Protein AF-A0AAV6PEE4-F1 (afdb_monomer)

Mean predicted aligned error: 3.37 Å

Radius of gyration: 16.83 Å; Cα contacts (8 Å, |Δi|>4): 142; chains: 1; bounding box: 40×34×46 Å

Structure (mmCIF, N/CA/C/O backbone):
data_AF-A0AAV6PEE4-F1
#
_entry.id   AF-A0AAV6PEE4-F1
#
loop_
_atom_site.group_PDB
_atom_site.id
_atom_site.type_symbol
_atom_site.label_atom_id
_atom_site.label_alt_id
_atom_site.label_comp_id
_atom_site.label_asym_id
_atom_site.label_entity_id
_atom_site.label_seq_id
_atom_site.pdbx_PDB_ins_code
_atom_site.Cartn_x
_atom_site.Cartn_y
_atom_site.Cartn_z
_atom_site.occupancy
_atom_site.B_iso_or_equiv
_atom_site.auth_seq_id
_atom_site.auth_comp_id
_atom_site.auth_asym_id
_atom_site.auth_atom_id
_atom_site.pdbx_PDB_model_num
ATOM 1 N N . ASN A 1 1 ? -1.390 -5.129 -17.794 1.00 89.31 1 ASN A N 1
ATOM 2 C CA . ASN A 1 1 ? -0.695 -4.587 -16.607 1.00 89.31 1 ASN A CA 1
ATOM 3 C C . ASN A 1 1 ? -1.015 -3.114 -16.360 1.00 89.31 1 ASN A C 1
ATOM 5 O O . ASN A 1 1 ? -1.343 -2.780 -15.236 1.00 89.31 1 ASN A O 1
ATOM 9 N N . THR A 1 2 ? -1.039 -2.236 -17.371 1.00 95.31 2 THR A N 1
ATOM 10 C CA . THR A 1 2 ? -1.342 -0.800 -17.166 1.00 95.31 2 THR A CA 1
ATOM 11 C C . THR A 1 2 ? -2.794 -0.504 -16.757 1.00 95.31 2 THR A C 1
ATOM 13 O O . THR A 1 2 ? -3.040 -0.006 -15.666 1.00 95.31 2 THR A O 1
ATOM 16 N N . VAL A 1 3 ? -3.784 -0.832 -17.601 1.00 97.00 3 VAL A N 1
ATOM 17 C CA . VAL A 1 3 ? -5.204 -0.470 -17.363 1.00 97.00 3 VAL A CA 1
ATOM 18 C C . VAL A 1 3 ? -5.803 -1.204 -16.160 1.00 97.00 3 VAL A C 1
ATOM 20 O O . VAL A 1 3 ? -6.691 -0.680 -15.488 1.00 97.00 3 VAL A O 1
ATOM 23 N N . SER A 1 4 ? -5.281 -2.391 -15.838 1.00 95.94 4 SER A N 1
ATOM 24 C CA . SER A 1 4 ? -5.663 -3.133 -14.633 1.00 95.94 4 SER A CA 1
ATOM 25 C C . SER A 1 4 ? -5.434 -2.329 -13.353 1.00 95.94 4 SER A C 1
ATOM 27 O O . SER A 1 4 ? -6.126 -2.575 -12.378 1.00 95.94 4 SER A O 1
ATOM 29 N N . ASN A 1 5 ? -4.560 -1.320 -13.350 1.00 97.56 5 ASN A N 1
ATOM 30 C CA . ASN A 1 5 ? -4.317 -0.492 -12.171 1.00 97.56 5 ASN A CA 1
ATOM 31 C C . ASN A 1 5 ? -5.466 0.474 -11.832 1.00 97.56 5 ASN A C 1
ATOM 33 O O . ASN A 1 5 ? -5.492 0.997 -10.720 1.00 97.56 5 ASN A O 1
ATOM 37 N N . LEU A 1 6 ? -6.471 0.665 -12.706 1.00 97.81 6 LEU A N 1
ATOM 38 C CA . LEU A 1 6 ? -7.649 1.503 -12.405 1.00 97.81 6 LEU A CA 1
ATOM 39 C C . LEU A 1 6 ? -8.345 1.101 -11.095 1.00 97.81 6 LEU A C 1
ATOM 41 O O . LEU A 1 6 ? -8.792 1.977 -10.352 1.00 97.81 6 LEU A O 1
ATOM 45 N N . ILE A 1 7 ? -8.411 -0.201 -10.789 1.00 97.56 7 ILE A N 1
ATOM 46 C CA . ILE A 1 7 ? -9.056 -0.701 -9.562 1.00 97.56 7 ILE A CA 1
ATOM 47 C C . ILE A 1 7 ? -8.275 -0.351 -8.289 1.00 97.56 7 ILE A C 1
ATOM 49 O O . ILE A 1 7 ? -8.855 -0.338 -7.208 1.00 97.56 7 ILE A O 1
ATOM 53 N N . MET A 1 8 ? -6.983 -0.040 -8.406 1.00 97.06 8 MET A N 1
ATOM 54 C CA . MET A 1 8 ? -6.151 0.433 -7.298 1.00 97.06 8 MET A CA 1
ATOM 55 C C . MET A 1 8 ? -6.115 1.961 -7.210 1.00 97.06 8 MET A C 1
ATOM 57 O O . MET A 1 8 ? -5.607 2.490 -6.233 1.00 97.06 8 MET A O 1
ATOM 61 N N . ILE A 1 9 ? -6.669 2.678 -8.193 1.00 98.31 9 ILE A N 1
ATOM 62 C CA . ILE A 1 9 ? -6.684 4.147 -8.227 1.00 98.31 9 ILE A CA 1
ATOM 63 C C . ILE A 1 9 ? -8.068 4.679 -7.848 1.00 98.31 9 ILE A C 1
ATOM 65 O O . ILE A 1 9 ? -8.205 5.416 -6.874 1.00 98.31 9 ILE A O 1
ATOM 69 N N . LEU A 1 10 ? -9.112 4.306 -8.597 1.00 98.25 10 LEU A N 1
ATOM 70 C CA . LEU A 1 10 ? -10.426 4.943 -8.467 1.00 98.25 10 LEU A CA 1
ATOM 71 C C . LEU A 1 10 ? -11.137 4.583 -7.151 1.00 98.25 10 LEU A C 1
ATOM 73 O O . LEU A 1 10 ? -11.516 5.510 -6.430 1.00 98.25 10 LEU A O 1
ATOM 77 N N . PRO A 1 11 ? -11.296 3.295 -6.772 1.00 98.50 11 PRO A N 1
ATOM 78 C CA . PRO A 1 11 ? -11.963 2.952 -5.517 1.00 98.50 11 PRO A CA 1
ATOM 79 C C . PRO A 1 11 ? -11.260 3.526 -4.276 1.00 98.50 11 PRO A C 1
ATOM 81 O O . PRO A 1 11 ? -11.962 4.073 -3.424 1.00 98.50 11 PRO A O 1
ATOM 84 N N . PRO A 1 12 ? -9.914 3.499 -4.157 1.00 98.38 12 PRO A N 1
ATOM 85 C CA . PRO A 1 12 ? -9.243 4.120 -3.018 1.00 98.38 12 PRO A CA 1
ATOM 86 C C . PRO A 1 12 ? -9.402 5.641 -2.965 1.00 98.38 12 PRO A C 1
ATOM 88 O O . PRO A 1 12 ? -9.622 6.172 -1.883 1.00 98.38 12 PRO A O 1
ATOM 91 N N . ILE A 1 13 ? -9.398 6.355 -4.098 1.00 98.50 13 ILE A N 1
ATOM 92 C CA . ILE A 1 13 ? -9.699 7.800 -4.108 1.00 98.50 13 ILE A CA 1
ATOM 93 C C . ILE A 1 13 ? -11.118 8.063 -3.589 1.00 98.50 13 ILE A C 1
ATOM 95 O O . ILE A 1 13 ? -11.311 8.931 -2.736 1.00 98.50 13 ILE A O 1
ATOM 99 N N . CYS A 1 14 ? -12.111 7.294 -4.047 1.00 98.38 14 CYS A N 1
ATOM 100 C CA . CYS A 1 14 ? -13.472 7.385 -3.517 1.00 98.38 14 CYS A CA 1
ATOM 101 C C . CYS A 1 14 ? -13.512 7.092 -2.007 1.00 98.38 14 CYS A C 1
ATOM 103 O O . CYS A 1 14 ? -14.165 7.822 -1.262 1.00 98.38 14 CYS A O 1
ATOM 105 N N . GLY A 1 15 ? -12.769 6.078 -1.550 1.00 98.25 15 GLY A N 1
ATOM 106 C CA . GLY A 1 15 ? -12.623 5.735 -0.135 1.00 98.25 15 GLY A CA 1
ATOM 107 C C . GLY A 1 15 ? -12.014 6.865 0.697 1.00 98.25 15 GLY A C 1
ATOM 108 O O . GLY A 1 15 ? -12.536 7.184 1.763 1.00 98.25 15 GLY A O 1
ATOM 109 N N . ALA A 1 16 ? -10.974 7.536 0.194 1.00 98.31 16 ALA A N 1
ATOM 110 C CA . ALA A 1 16 ? -10.354 8.685 0.854 1.00 98.31 16 ALA A CA 1
ATOM 111 C C . ALA A 1 16 ? -11.330 9.866 0.987 1.00 98.31 16 ALA A C 1
ATOM 113 O O . ALA A 1 16 ? -11.447 10.454 2.062 1.00 98.31 16 ALA A O 1
ATOM 114 N N . ILE A 1 17 ? -12.068 10.185 -0.084 1.00 98.50 17 ILE A N 1
ATOM 115 C CA . ILE A 1 17 ? -13.074 11.259 -0.084 1.00 98.50 17 ILE A CA 1
ATOM 116 C C . ILE A 1 17 ? -14.195 10.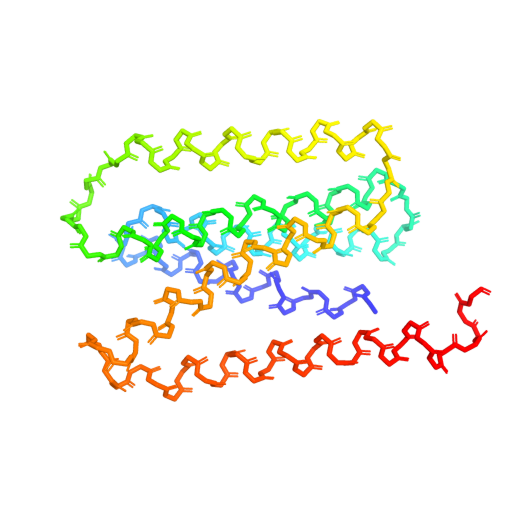948 0.913 1.00 98.50 17 ILE A C 1
ATOM 118 O O . ILE A 1 17 ? -14.599 11.827 1.672 1.00 98.50 17 ILE A O 1
ATOM 122 N N . GLN A 1 18 ? -14.687 9.708 0.927 1.00 98.38 18 GLN A N 1
ATOM 123 C CA . GLN A 1 18 ? -15.737 9.283 1.851 1.00 98.38 18 GLN A CA 1
ATOM 124 C C . GLN A 1 18 ? -15.253 9.347 3.306 1.00 98.38 18 GLN A C 1
ATOM 126 O O . GLN A 1 18 ? -15.907 9.959 4.141 1.00 98.38 18 GLN A O 1
ATOM 131 N N . THR A 1 19 ? -14.055 8.827 3.582 1.00 97.69 19 THR A N 1
ATOM 132 C CA . THR A 1 19 ? -13.424 8.859 4.914 1.00 97.69 19 THR A CA 1
ATOM 133 C C . THR A 1 19 ? -13.280 10.290 5.439 1.00 97.69 19 THR A C 1
ATOM 135 O O . THR A 1 19 ? -13.556 10.553 6.608 1.00 97.69 19 THR A O 1
ATOM 138 N N . TYR A 1 20 ? -12.894 11.230 4.569 1.00 97.62 20 TYR A N 1
ATOM 139 C CA . TYR A 1 20 ? -12.824 12.651 4.910 1.00 97.62 20 TYR A CA 1
ATOM 140 C C . TYR A 1 20 ? -14.203 13.247 5.220 1.00 97.62 20 TYR A C 1
ATOM 142 O O . TYR A 1 20 ? -14.358 13.963 6.208 1.00 97.62 20 TYR A O 1
ATOM 150 N N . ARG A 1 21 ? -15.214 12.943 4.397 1.00 97.75 21 ARG A N 1
ATOM 151 C CA . ARG A 1 21 ? -16.591 13.427 4.587 1.00 97.75 21 ARG A CA 1
ATOM 152 C C . ARG A 1 21 ? -17.231 12.917 5.872 1.00 97.75 21 ARG A C 1
ATOM 154 O O . ARG A 1 21 ? -17.975 13.661 6.501 1.00 97.75 21 ARG A O 1
ATOM 161 N N . ASP A 1 22 ? -16.906 11.690 6.258 1.00 97.50 22 ASP A N 1
ATOM 162 C CA . ASP A 1 22 ? -17.414 11.053 7.471 1.00 97.50 22 ASP A CA 1
ATOM 163 C C . ASP A 1 22 ? -16.673 11.519 8.740 1.00 97.50 22 ASP A C 1
ATOM 165 O O . ASP A 1 22 ? -17.019 11.101 9.843 1.00 97.50 22 ASP A O 1
ATOM 169 N N . GLY A 1 23 ? -15.664 12.394 8.612 1.00 95.25 23 GLY A N 1
ATOM 170 C CA . GLY A 1 23 ? -14.919 12.940 9.749 1.00 95.25 23 GLY A CA 1
ATOM 171 C C . GLY A 1 23 ? -14.032 11.914 10.458 1.00 95.25 23 GLY A C 1
ATOM 172 O O . GLY A 1 23 ? -13.733 12.078 11.640 1.00 95.25 23 GLY A O 1
ATOM 173 N N . LEU A 1 24 ? -13.627 10.850 9.758 1.00 95.06 24 LEU A N 1
ATOM 174 C CA . LEU A 1 24 ? -12.780 9.796 10.313 1.00 95.06 24 LEU A CA 1
ATOM 175 C C . LEU A 1 24 ? -11.322 10.255 10.461 1.00 95.06 24 LEU A C 1
ATOM 177 O O . LEU A 1 24 ? -10.872 11.229 9.855 1.00 95.06 24 LEU A O 1
ATOM 181 N N . GLU A 1 25 ? -10.558 9.517 11.266 1.00 94.19 25 GLU A N 1
ATOM 182 C CA . GLU A 1 25 ? -9.167 9.858 11.562 1.00 94.19 25 GLU A CA 1
ATOM 183 C C . GLU A 1 25 ? -8.295 9.924 10.298 1.00 94.19 25 GLU A C 1
ATOM 185 O O . GLU A 1 25 ? -8.336 9.052 9.425 1.00 94.19 25 GLU A O 1
ATOM 190 N N . PHE A 1 26 ? -7.407 10.920 10.258 1.00 94.12 26 PHE A N 1
ATOM 191 C CA . PHE A 1 26 ? -6.546 11.207 9.106 1.00 94.12 26 PHE A CA 1
ATOM 192 C C . PHE A 1 26 ? -5.699 10.009 8.644 1.00 94.12 26 PHE A C 1
ATOM 194 O O . PHE A 1 26 ? -5.453 9.841 7.450 1.00 94.12 26 PHE A O 1
ATOM 201 N N . ARG A 1 27 ? -5.305 9.119 9.566 1.00 94.81 27 ARG A N 1
ATOM 202 C CA . ARG A 1 27 ? -4.553 7.891 9.251 1.00 94.81 27 ARG A CA 1
ATOM 203 C C . ARG A 1 27 ? -5.264 6.983 8.237 1.00 94.81 27 ARG A C 1
ATOM 205 O O . ARG A 1 27 ? -4.594 6.385 7.399 1.00 94.81 27 ARG A O 1
ATOM 212 N N . TYR A 1 28 ? -6.598 6.930 8.265 1.00 96.44 28 TYR A N 1
ATOM 213 C CA . TYR A 1 28 ? -7.388 6.141 7.316 1.00 96.44 28 TYR A CA 1
ATOM 214 C C . TYR A 1 28 ? -7.537 6.837 5.958 1.00 96.44 28 TYR A C 1
ATOM 216 O O . TYR A 1 28 ? -7.661 6.180 4.933 1.00 96.44 28 TYR A O 1
ATOM 224 N N . ILE A 1 29 ? -7.459 8.168 5.910 1.00 97.88 29 ILE A N 1
ATOM 225 C CA . ILE A 1 29 ? -7.381 8.892 4.633 1.00 97.88 29 ILE A CA 1
ATOM 226 C C . ILE A 1 29 ? -6.036 8.579 3.966 1.00 97.88 29 ILE A C 1
ATOM 228 O O . ILE A 1 29 ? -5.988 8.227 2.786 1.00 97.88 29 ILE A O 1
ATOM 232 N N . CYS A 1 30 ? -4.943 8.628 4.737 1.00 97.69 30 CYS A N 1
ATOM 233 C CA . CYS A 1 30 ? -3.605 8.286 4.256 1.00 97.69 30 CYS A CA 1
ATOM 234 C C . CYS A 1 30 ? -3.500 6.846 3.748 1.00 97.69 30 CYS A C 1
ATOM 236 O O . CYS A 1 30 ? -2.781 6.607 2.783 1.00 97.69 30 CYS A O 1
ATOM 238 N N . SER A 1 31 ? -4.200 5.888 4.365 1.00 97.81 31 SER A N 1
ATOM 239 C CA . SER A 1 31 ? -4.181 4.496 3.90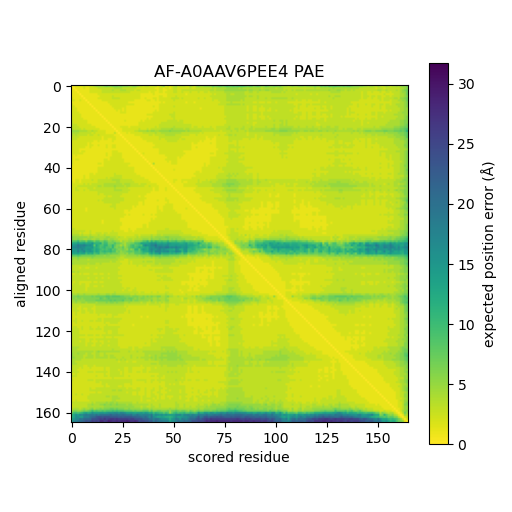5 1.00 97.81 31 SER A CA 1
ATOM 240 C C . SER A 1 31 ? -4.791 4.368 2.501 1.00 97.81 31 SER A C 1
ATOM 242 O O . SER A 1 31 ? -4.173 3.788 1.606 1.00 97.81 31 SER A O 1
ATOM 244 N N . PHE A 1 32 ? -5.948 4.987 2.262 1.00 98.50 32 PHE A N 1
ATOM 245 C CA . PHE A 1 32 ? -6.574 5.002 0.941 1.00 98.50 32 PHE A CA 1
ATOM 246 C C . PHE A 1 32 ? -5.732 5.732 -0.112 1.00 98.50 32 PHE A C 1
ATOM 248 O O . PHE A 1 32 ? -5.549 5.221 -1.218 1.00 98.50 32 PHE A O 1
ATOM 255 N N . LEU A 1 33 ? -5.175 6.897 0.229 1.00 98.38 33 LEU A N 1
AT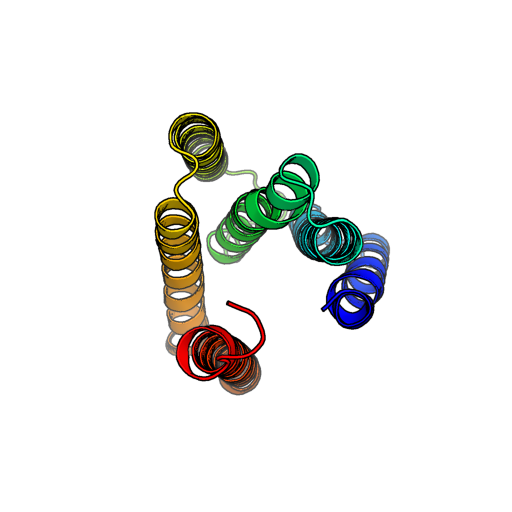OM 256 C CA . LEU A 1 33 ? -4.304 7.642 -0.685 1.00 98.38 33 LEU A CA 1
ATOM 257 C C . LEU A 1 33 ? -2.992 6.901 -0.977 1.00 98.38 33 LEU A C 1
ATOM 259 O O . LEU A 1 33 ? -2.503 6.967 -2.101 1.00 98.38 33 LEU A O 1
ATOM 263 N N . GLY A 1 34 ? -2.450 6.162 -0.005 1.00 98.12 34 GLY A N 1
ATOM 264 C CA . GLY A 1 34 ? -1.288 5.299 -0.207 1.00 98.12 34 GLY A CA 1
ATOM 265 C C . GLY A 1 34 ? -1.559 4.217 -1.252 1.00 98.12 34 GLY A C 1
ATOM 266 O O . GLY A 1 34 ? -0.798 4.073 -2.206 1.00 98.12 34 GLY A O 1
ATOM 267 N N . LEU A 1 35 ? -2.697 3.522 -1.148 1.00 98.31 35 LEU A N 1
ATOM 268 C CA . LEU A 1 35 ? -3.089 2.527 -2.151 1.00 98.31 35 LEU A CA 1
ATOM 269 C C . LEU A 1 35 ? -3.283 3.150 -3.545 1.00 98.31 35 LEU A C 1
ATOM 271 O O . LEU A 1 35 ? -2.827 2.579 -4.535 1.00 98.31 35 LEU A O 1
ATOM 275 N N . ALA A 1 36 ? -3.885 4.342 -3.622 1.00 98.50 36 ALA A N 1
ATOM 276 C CA . ALA A 1 36 ? -3.998 5.083 -4.878 1.00 98.50 36 ALA A CA 1
ATOM 277 C C . ALA A 1 36 ? -2.625 5.435 -5.472 1.00 98.50 36 ALA A C 1
ATOM 279 O O . ALA A 1 36 ? -2.431 5.302 -6.680 1.00 98.50 36 ALA A O 1
ATOM 280 N N . ALA A 1 37 ? -1.662 5.841 -4.638 1.00 98.31 37 ALA A N 1
ATOM 281 C CA . ALA A 1 37 ? -0.302 6.147 -5.071 1.00 98.31 37 ALA A CA 1
ATOM 282 C C . ALA A 1 37 ? 0.414 4.915 -5.646 1.00 98.31 37 ALA A C 1
ATOM 284 O O . ALA A 1 37 ? 1.051 5.036 -6.690 1.00 98.31 37 ALA A O 1
ATOM 285 N N . VAL A 1 38 ? 0.244 3.734 -5.034 1.00 98.44 38 VAL A N 1
ATOM 286 C CA . VAL A 1 38 ? 0.726 2.455 -5.595 1.00 98.44 38 VAL A CA 1
ATOM 287 C C . VAL A 1 38 ? 0.109 2.209 -6.973 1.00 98.44 38 VAL A C 1
ATOM 289 O O . VAL A 1 38 ? 0.825 1.949 -7.934 1.00 98.44 38 VAL A O 1
ATOM 292 N N . GLY A 1 39 ? -1.212 2.368 -7.111 1.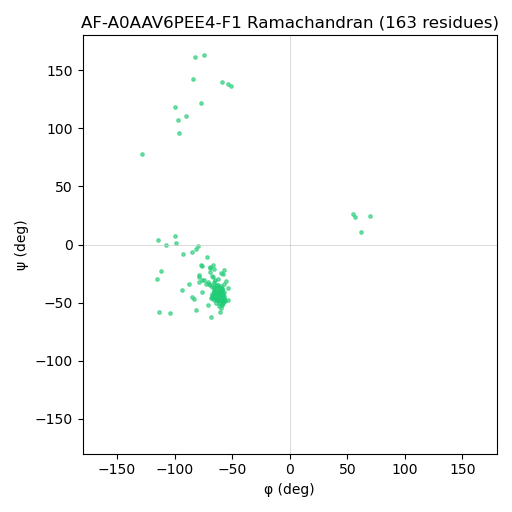00 98.19 39 GLY A N 1
ATOM 293 C CA . GLY A 1 39 ? -1.888 2.191 -8.398 1.00 98.19 39 GLY A CA 1
ATOM 294 C C . GLY A 1 39 ? -1.389 3.143 -9.490 1.00 98.19 39 GLY A C 1
ATOM 295 O O . GLY A 1 39 ? -1.185 2.723 -10.629 1.00 98.19 39 GLY A O 1
ATOM 296 N N . VAL A 1 40 ? -1.159 4.414 -9.151 1.00 98.50 40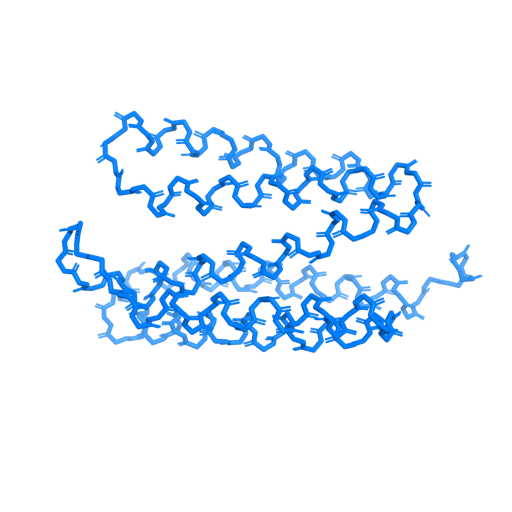 VAL A N 1
ATOM 297 C CA . VAL A 1 40 ? -0.613 5.419 -10.078 1.00 98.50 40 VAL A CA 1
ATOM 298 C C . VAL A 1 40 ? 0.829 5.088 -10.471 1.00 98.50 40 VAL A C 1
ATOM 300 O O . VAL A 1 40 ? 1.163 5.150 -11.654 1.00 98.50 40 VAL A O 1
ATOM 303 N N . GLY A 1 41 ? 1.670 4.705 -9.509 1.00 98.19 41 GLY A N 1
ATOM 304 C CA . GLY A 1 41 ? 3.045 4.277 -9.763 1.00 98.19 41 GLY A CA 1
ATOM 305 C C . GLY A 1 41 ? 3.109 3.083 -10.707 1.00 98.19 41 GLY A C 1
ATOM 306 O O . GLY A 1 41 ? 3.743 3.158 -11.761 1.00 98.19 41 GLY A O 1
ATOM 307 N N . SER A 1 42 ? 2.339 2.039 -10.398 1.00 98.00 42 SER A N 1
ATOM 308 C CA . SER A 1 42 ? 2.221 0.842 -11.231 1.00 98.00 42 SER A CA 1
ATOM 309 C C . SER A 1 42 ? 1.715 1.142 -12.637 1.00 98.00 42 SER A C 1
ATOM 311 O O . SER A 1 42 ? 2.174 0.557 -13.621 1.00 98.00 42 SER A O 1
ATOM 313 N N . TRP A 1 43 ? 0.784 2.090 -12.780 1.00 98.50 43 TRP A N 1
ATOM 314 C CA . TRP A 1 43 ? 0.339 2.538 -14.097 1.00 98.50 43 TRP A CA 1
ATOM 315 C C . TRP A 1 43 ? 1.495 3.095 -14.915 1.00 98.50 43 TRP A C 1
ATOM 317 O O . TRP A 1 43 ? 1.701 2.680 -16.057 1.00 98.50 43 TRP A O 1
ATOM 327 N N . PHE A 1 44 ? 2.247 4.037 -14.344 1.00 98.19 44 PHE A N 1
ATOM 328 C CA . PHE A 1 44 ? 3.352 4.665 -15.051 1.00 98.19 44 PHE A CA 1
ATOM 329 C C . PHE A 1 44 ? 4.464 3.673 -15.356 1.00 98.19 44 PHE A C 1
ATOM 331 O O . PHE A 1 44 ? 4.961 3.676 -16.484 1.00 98.19 44 PHE A O 1
ATOM 338 N N . PHE A 1 45 ? 4.800 2.784 -14.422 1.00 97.81 45 PHE A N 1
ATOM 339 C CA . PHE A 1 45 ? 5.783 1.739 -14.668 1.00 97.81 45 PHE A CA 1
ATOM 340 C C . PHE A 1 45 ? 5.359 0.833 -15.822 1.00 97.81 45 PHE A C 1
ATOM 342 O O . PHE A 1 45 ? 6.074 0.742 -16.811 1.00 97.81 45 PHE A O 1
ATOM 349 N N . HIS A 1 46 ? 4.166 0.241 -15.788 1.00 96.81 46 HIS A N 1
ATOM 350 C CA . HIS A 1 46 ? 3.746 -0.672 -16.855 1.00 96.81 46 HIS A CA 1
ATOM 351 C C . HIS A 1 46 ? 3.471 0.011 -18.198 1.00 96.81 46 HIS A C 1
ATOM 353 O O . HIS A 1 46 ? 3.437 -0.657 -19.227 1.00 96.81 46 HIS A O 1
ATOM 359 N N . MET A 1 47 ? 3.251 1.326 -18.209 1.00 97.00 47 MET A N 1
ATOM 360 C CA . MET A 1 47 ? 3.141 2.104 -19.443 1.00 97.00 47 MET A CA 1
ATOM 361 C C . MET A 1 47 ? 4.505 2.420 -20.071 1.00 97.00 47 MET A C 1
ATOM 363 O O . MET A 1 47 ? 4.586 2.542 -21.289 1.00 97.00 47 MET A O 1
ATOM 367 N N . THR A 1 48 ? 5.552 2.601 -19.261 1.00 96.94 48 THR A N 1
ATOM 368 C CA . THR A 1 48 ? 6.834 3.170 -19.721 1.00 96.94 48 THR A CA 1
ATOM 369 C C . THR A 1 48 ? 8.012 2.208 -19.633 1.00 96.94 48 THR A C 1
ATOM 371 O O . THR A 1 48 ? 8.938 2.324 -20.428 1.00 96.94 48 THR A O 1
ATOM 374 N N . LEU A 1 49 ? 7.982 1.276 -18.679 1.00 95.75 49 LEU A N 1
ATOM 375 C CA . LEU A 1 49 ? 9.057 0.350 -18.313 1.00 95.75 49 LEU A CA 1
ATOM 376 C C . LEU A 1 49 ? 10.381 1.050 -17.963 1.00 95.75 49 LEU A C 1
ATOM 378 O O . LEU A 1 49 ? 11.458 0.474 -18.099 1.00 95.75 49 LEU A O 1
ATOM 382 N N . LEU A 1 50 ? 10.305 2.301 -17.498 1.00 96.31 50 LEU A N 1
ATOM 383 C CA . LEU A 1 50 ? 11.462 3.061 -17.034 1.00 96.31 50 LE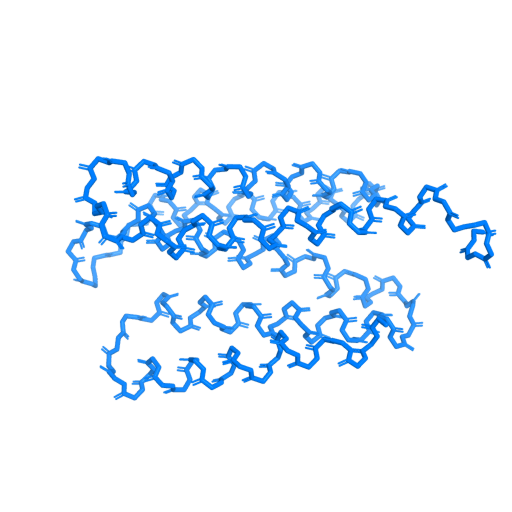U A CA 1
ATOM 384 C C . LEU A 1 50 ? 11.780 2.726 -15.577 1.00 96.31 50 LEU A C 1
ATOM 386 O O . LEU A 1 50 ? 10.872 2.600 -14.752 1.00 96.31 50 LEU A O 1
ATOM 390 N N . TYR A 1 51 ? 13.069 2.661 -15.244 1.00 94.62 51 TYR A N 1
ATOM 391 C CA . TYR A 1 51 ? 13.538 2.388 -13.882 1.00 94.62 51 TYR A CA 1
ATOM 392 C C . TYR A 1 51 ? 13.027 3.432 -12.878 1.00 94.62 51 TYR A C 1
ATOM 394 O O . TYR A 1 51 ? 12.619 3.102 -11.769 1.00 94.62 51 TYR A O 1
ATOM 402 N N . GLU A 1 52 ? 12.973 4.702 -13.277 1.00 96.56 52 GLU A N 1
ATOM 403 C CA . GLU A 1 52 ? 12.445 5.787 -12.450 1.00 96.56 52 GLU A CA 1
ATOM 404 C C . GLU A 1 52 ? 10.968 5.564 -12.104 1.00 96.56 52 GLU A C 1
ATOM 406 O O . GLU A 1 52 ? 10.542 5.846 -10.984 1.00 96.56 52 GLU A O 1
ATOM 411 N N . MET A 1 53 ? 10.194 5.021 -13.048 1.00 97.31 53 MET A N 1
ATOM 412 C CA . MET A 1 53 ? 8.786 4.692 -12.828 1.00 97.31 53 MET A CA 1
ATOM 413 C C . MET A 1 53 ? 8.623 3.381 -12.058 1.00 97.31 53 MET A C 1
ATOM 415 O O . MET A 1 53 ? 7.673 3.260 -11.296 1.00 97.31 53 MET A O 1
ATOM 419 N N . GLN A 1 54 ? 9.568 2.444 -12.171 1.00 96.75 54 GLN A N 1
ATOM 420 C CA . GLN A 1 54 ? 9.614 1.251 -11.322 1.00 96.75 54 GLN A CA 1
ATOM 421 C C . GLN A 1 54 ? 9.768 1.630 -9.845 1.00 96.75 54 GLN A C 1
ATOM 423 O O . GLN A 1 54 ? 9.042 1.124 -8.995 1.00 96.75 54 GLN A O 1
ATOM 428 N N . LEU A 1 55 ? 10.643 2.593 -9.537 1.00 97.12 55 LEU A N 1
ATOM 429 C CA . LEU A 1 55 ? 10.769 3.125 -8.177 1.00 97.12 55 LEU A CA 1
ATOM 430 C C . LEU A 1 55 ? 9.464 3.768 -7.689 1.00 97.12 55 LEU A C 1
ATOM 432 O O . LEU A 1 55 ? 9.125 3.649 -6.511 1.00 97.12 55 LEU A O 1
ATOM 436 N N . LEU A 1 56 ? 8.737 4.442 -8.588 1.00 97.12 56 LEU A N 1
ATOM 437 C CA . LEU A 1 56 ? 7.431 5.032 -8.295 1.00 97.12 56 LEU A CA 1
ATOM 438 C C . LEU A 1 56 ? 6.339 3.977 -8.065 1.00 97.12 56 LEU A C 1
ATOM 440 O O . LEU A 1 56 ? 5.362 4.283 -7.396 1.00 97.12 56 LEU A O 1
ATOM 444 N N . ASP A 1 57 ? 6.485 2.761 -8.584 1.00 97.75 57 ASP A N 1
ATOM 445 C CA . ASP A 1 57 ? 5.591 1.634 -8.303 1.00 97.75 57 ASP A CA 1
ATOM 446 C C . ASP A 1 57 ? 5.950 0.968 -6.964 1.00 97.75 57 ASP A C 1
ATOM 448 O O . ASP A 1 57 ? 5.159 0.929 -6.021 1.00 97.75 57 ASP A O 1
ATOM 452 N N . GLU A 1 58 ? 7.202 0.539 -6.829 1.00 97.44 58 GLU A N 1
ATOM 453 C CA . GLU A 1 58 ? 7.647 -0.349 -5.756 1.00 97.44 58 GLU A CA 1
ATOM 454 C C . GLU A 1 58 ? 7.820 0.354 -4.400 1.00 97.44 58 GLU A C 1
ATOM 456 O O . GLU A 1 58 ? 7.446 -0.201 -3.359 1.00 97.44 58 GLU A O 1
ATOM 461 N N . LEU A 1 59 ? 8.367 1.576 -4.359 1.00 97.56 59 LEU A N 1
ATOM 462 C CA . LEU A 1 59 ? 8.611 2.269 -3.086 1.00 97.56 59 LEU A CA 1
ATOM 463 C C . LEU A 1 59 ? 7.305 2.667 -2.372 1.00 97.56 59 LEU A C 1
ATOM 465 O O . LEU A 1 59 ? 7.200 2.429 -1.161 1.00 97.56 59 LEU A O 1
ATOM 469 N N . PRO A 1 60 ? 6.267 3.190 -3.061 1.00 98.25 60 PRO A N 1
ATOM 470 C CA . PRO A 1 60 ? 4.969 3.425 -2.432 1.00 98.25 60 PRO A CA 1
ATOM 471 C C . PRO A 1 60 ? 4.318 2.180 -1.833 1.00 98.25 60 PRO A C 1
ATOM 473 O O . PRO A 1 60 ? 3.555 2.326 -0.874 1.00 98.25 60 PRO A O 1
ATOM 476 N N . MET A 1 61 ? 4.628 0.966 -2.309 1.00 98.31 61 MET A N 1
ATOM 477 C CA . MET A 1 61 ? 4.124 -0.265 -1.685 1.00 98.31 61 MET A CA 1
ATOM 478 C C . MET A 1 61 ? 4.630 -0.407 -0.245 1.00 98.31 61 MET A C 1
ATOM 480 O O . MET A 1 61 ? 3.848 -0.723 0.656 1.00 98.31 61 MET A O 1
ATOM 484 N N . ILE A 1 62 ? 5.914 -0.116 -0.003 1.00 98.50 62 ILE A N 1
ATOM 485 C CA . ILE A 1 62 ? 6.515 -0.128 1.339 1.00 98.50 62 ILE A CA 1
ATOM 486 C C . ILE A 1 62 ? 5.865 0.948 2.210 1.00 98.50 62 ILE A C 1
ATOM 488 O O . ILE A 1 62 ? 5.389 0.658 3.308 1.00 98.50 62 ILE A O 1
ATOM 492 N N . TYR A 1 63 ? 5.784 2.183 1.708 1.00 98.38 63 TYR A N 1
ATOM 493 C CA . TYR A 1 63 ? 5.270 3.321 2.476 1.00 98.38 63 TYR A CA 1
ATOM 494 C C . TYR A 1 63 ? 3.800 3.140 2.864 1.00 98.38 63 TYR A C 1
ATOM 496 O O . TYR A 1 63 ? 3.430 3.339 4.021 1.00 98.38 63 TYR A O 1
ATOM 504 N N . SER A 1 64 ? 2.971 2.699 1.918 1.00 98.06 64 SER A N 1
ATOM 505 C CA . SER A 1 64 ? 1.544 2.461 2.147 1.00 98.06 64 SER A CA 1
ATOM 506 C C . SER A 1 64 ? 1.325 1.325 3.137 1.00 98.06 64 SER A C 1
ATOM 508 O O . SER A 1 64 ? 0.498 1.435 4.040 1.00 98.06 64 SER A O 1
ATOM 510 N N . THR A 1 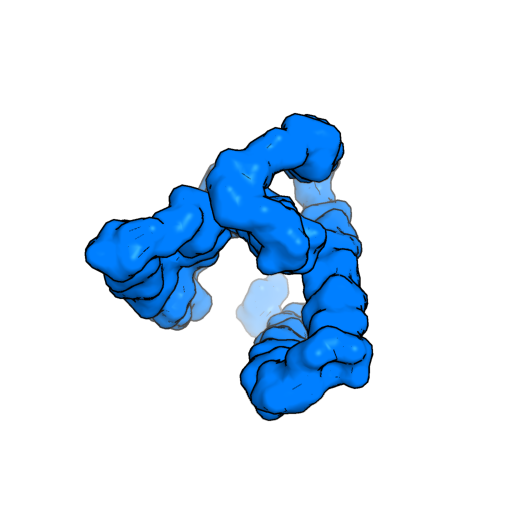65 ? 2.127 0.262 3.045 1.00 98.25 65 THR A N 1
ATOM 511 C CA . THR A 1 65 ? 2.026 -0.859 3.985 1.00 98.25 65 THR A CA 1
ATOM 512 C C . THR A 1 65 ? 2.484 -0.465 5.387 1.00 98.25 65 THR A C 1
ATOM 514 O O . THR A 1 65 ? 1.854 -0.881 6.357 1.00 98.25 65 THR A O 1
ATOM 517 N N . CYS A 1 66 ? 3.484 0.412 5.531 1.00 98.44 66 CYS A N 1
ATOM 518 C CA . CYS A 1 66 ? 3.804 1.024 6.824 1.00 98.44 66 CYS A CA 1
ATOM 519 C C . CYS A 1 66 ? 2.596 1.774 7.412 1.00 98.44 66 CYS A C 1
ATOM 521 O O . CYS A 1 66 ? 2.283 1.598 8.589 1.00 98.44 66 CYS A O 1
ATOM 523 N N . VAL A 1 67 ? 1.870 2.559 6.605 1.00 98.00 67 VAL A N 1
ATOM 524 C CA . VAL A 1 67 ? 0.636 3.233 7.053 1.00 98.00 67 VAL A CA 1
ATOM 525 C C . VAL A 1 67 ? -0.428 2.216 7.480 1.00 98.00 67 VAL A C 1
ATOM 527 O O . VAL A 1 67 ? -1.062 2.401 8.520 1.00 98.00 67 VAL A O 1
ATOM 530 N N . PHE A 1 68 ? -0.604 1.115 6.743 1.00 98.00 68 PHE A N 1
ATOM 531 C CA . PHE A 1 68 ? -1.545 0.050 7.115 1.00 98.00 68 PHE A CA 1
ATOM 532 C C . PHE A 1 68 ? -1.168 -0.625 8.438 1.00 98.00 68 PHE A C 1
ATOM 534 O O . PHE A 1 68 ? -2.031 -0.823 9.297 1.00 98.00 68 PHE A O 1
ATOM 541 N N . VAL A 1 69 ? 0.119 -0.929 8.633 1.00 97.81 69 VAL A N 1
ATOM 542 C CA . VAL A 1 69 ? 0.645 -1.482 9.887 1.00 97.81 69 VAL A CA 1
ATOM 543 C C . VAL A 1 69 ? 0.384 -0.510 11.036 1.00 97.81 69 VAL A C 1
ATOM 545 O O . VAL A 1 69 ? -0.152 -0.926 12.062 1.00 97.81 69 VAL A O 1
ATOM 548 N N . TYR A 1 70 ? 0.660 0.785 10.860 1.00 96.81 70 TYR A N 1
ATOM 549 C CA . TYR A 1 70 ? 0.341 1.800 11.867 1.00 96.81 70 TYR A CA 1
ATOM 550 C C . TYR A 1 70 ? -1.153 1.796 12.226 1.00 96.81 70 TYR A C 1
ATOM 552 O O . TYR A 1 70 ? -1.501 1.718 13.405 1.00 96.81 70 TYR A O 1
ATOM 560 N N . CYS A 1 71 ? -2.041 1.802 11.226 1.00 96.12 71 CYS A N 1
ATOM 561 C CA . CYS A 1 71 ? -3.488 1.781 11.449 1.00 96.12 71 CYS A CA 1
ATOM 562 C C . CYS A 1 71 ? -3.938 0.543 12.242 1.00 96.12 71 CYS A C 1
ATOM 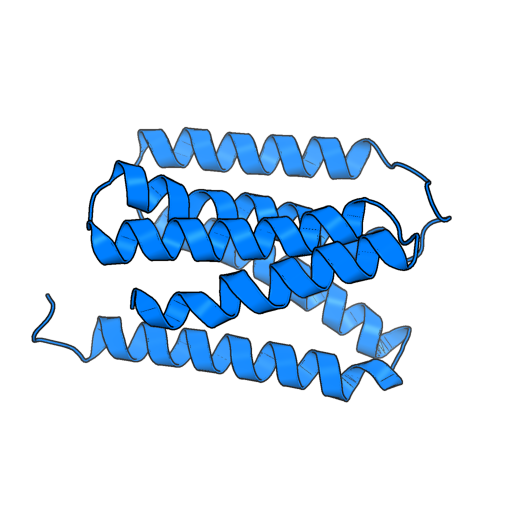564 O O . CYS A 1 71 ? -4.705 0.675 13.192 1.00 96.12 71 CYS A O 1
ATOM 566 N N . LEU A 1 72 ? -3.442 -0.654 11.904 1.00 95.69 72 LEU A N 1
ATOM 567 C CA . LEU A 1 72 ? -3.831 -1.895 12.589 1.00 95.69 72 LEU A CA 1
ATOM 568 C C . LEU A 1 72 ? -3.252 -2.039 13.999 1.00 95.69 72 LEU A C 1
ATOM 570 O O . LEU A 1 72 ? -3.887 -2.635 14.873 1.00 95.69 72 LEU A O 1
ATOM 574 N N . TYR A 1 73 ? -2.042 -1.547 14.247 1.00 94.94 73 TYR A N 1
ATOM 575 C CA . TYR A 1 73 ? -1.450 -1.633 15.582 1.00 94.94 73 TYR A CA 1
ATOM 576 C C . TYR A 1 73 ? -2.054 -0.603 16.540 1.00 94.94 73 TYR A C 1
ATOM 578 O O . TYR A 1 73 ? -2.234 -0.905 17.719 1.00 94.94 73 TYR A O 1
ATOM 586 N N . GLU A 1 74 ? -2.479 0.548 16.022 1.00 94.25 74 GLU A N 1
ATOM 587 C CA . GLU A 1 74 ? -3.044 1.647 16.807 1.00 94.25 74 GLU A CA 1
ATOM 588 C C . GLU A 1 74 ? -4.583 1.698 16.785 1.00 94.25 74 GLU A C 1
ATOM 590 O O . GLU A 1 74 ? -5.169 2.651 17.300 1.00 94.25 74 GLU A O 1
ATOM 595 N N . CYS A 1 75 ? -5.258 0.691 16.216 1.00 91.81 75 CYS A N 1
ATOM 596 C CA . CYS A 1 75 ? -6.724 0.667 16.092 1.00 91.81 75 CYS A CA 1
ATOM 597 C C . CYS A 1 75 ? -7.477 0.595 17.433 1.00 91.81 75 CYS A C 1
ATOM 599 O O . CYS A 1 75 ? -8.646 0.956 17.491 1.00 91.81 75 CYS A O 1
ATOM 601 N N . PHE A 1 76 ? -6.821 0.144 18.508 1.00 90.88 76 PHE A N 1
ATOM 602 C CA . PHE A 1 76 ? -7.412 0.050 19.852 1.00 90.88 76 PHE A CA 1
ATOM 603 C C . PHE A 1 76 ? -7.041 1.215 20.773 1.00 90.88 76 PHE A C 1
ATOM 605 O O . PHE A 1 76 ? -7.412 1.203 21.946 1.00 90.88 76 PHE A O 1
ATOM 612 N N . LYS A 1 77 ? -6.263 2.190 20.290 1.00 87.69 77 LYS A N 1
ATOM 613 C CA . LYS A 1 77 ? -5.942 3.377 21.084 1.00 87.69 77 LYS A CA 1
ATOM 614 C C . LYS A 1 77 ? -7.059 4.409 21.006 1.00 87.69 77 LYS A C 1
ATOM 616 O O . LYS A 1 77 ? -7.880 4.377 20.095 1.00 87.69 77 LYS A O 1
ATOM 621 N N . GLN A 1 78 ? -7.045 5.330 21.968 1.00 81.69 78 GLN A N 1
ATOM 622 C CA . GLN A 1 78 ? -7.958 6.465 21.997 1.00 81.69 78 GLN A CA 1
ATOM 623 C C . GLN A 1 78 ? -7.895 7.229 20.671 1.00 81.69 78 GLN A C 1
ATOM 625 O O . GLN A 1 78 ? -6.805 7.468 20.140 1.00 81.69 78 GLN A O 1
ATOM 630 N N . GLU A 1 79 ? -9.061 7.629 20.173 1.00 77.81 79 GLU A N 1
ATOM 631 C CA . GLU A 1 79 ? -9.185 8.444 18.966 1.00 77.81 79 GLU A CA 1
ATOM 632 C C . GLU A 1 79 ? -8.281 9.678 19.045 1.00 77.81 79 GLU A C 1
ATOM 634 O O . GLU A 1 79 ? -8.195 10.338 20.085 1.00 77.81 79 GLU A O 1
ATOM 639 N N . ASN A 1 80 ? -7.590 9.978 17.944 1.00 75.56 80 ASN A N 1
ATOM 640 C CA . ASN A 1 80 ? -6.647 11.096 17.822 1.00 75.56 80 ASN A CA 1
ATOM 641 C C . ASN A 1 80 ? -5.427 11.046 18.762 1.00 75.56 80 ASN A C 1
ATOM 643 O O . ASN A 1 80 ? -4.667 12.015 18.837 1.00 75.56 80 ASN A O 1
ATOM 647 N N . SER A 1 81 ? -5.179 9.925 19.449 1.00 83.31 81 SER A N 1
ATOM 648 C CA . SER A 1 81 ? -3.908 9.728 20.146 1.00 83.31 81 SER A CA 1
ATOM 649 C C . SER A 1 81 ? -2.810 9.365 19.143 1.00 83.31 81 SER A C 1
ATOM 651 O O . SER A 1 81 ? -2.904 8.395 18.392 1.00 83.31 81 SER A O 1
ATOM 653 N N . ILE A 1 82 ? -1.754 10.178 19.109 1.00 82.75 82 ILE A N 1
ATOM 654 C CA . ILE A 1 82 ? -0.615 9.977 18.212 1.00 82.75 82 ILE A CA 1
ATOM 655 C C . ILE A 1 82 ? 0.508 9.319 19.000 1.00 82.75 82 ILE A C 1
ATOM 657 O O . ILE A 1 82 ? 1.048 9.892 19.947 1.00 82.75 82 ILE A O 1
ATOM 661 N N . SER A 1 83 ? 0.895 8.118 18.588 1.00 87.19 83 SER A N 1
ATOM 662 C CA . SER A 1 83 ? 2.035 7.420 19.164 1.00 87.19 83 SER A CA 1
ATOM 663 C C . SER A 1 83 ? 3.281 7.635 18.309 1.00 87.19 83 SER A C 1
ATOM 665 O O . SER A 1 83 ? 3.452 7.083 17.225 1.00 87.19 83 SER A O 1
ATOM 667 N N . LEU A 1 84 ? 4.202 8.446 18.829 1.00 89.50 84 LEU A N 1
ATOM 668 C CA . LEU A 1 84 ? 5.439 8.779 18.119 1.00 89.50 84 LEU A CA 1
ATOM 669 C C . LEU A 1 84 ? 6.355 7.568 17.914 1.00 89.50 84 LEU A C 1
ATOM 671 O O . LEU A 1 84 ? 7.063 7.507 16.916 1.00 89.50 84 LEU A O 1
ATOM 675 N N . PHE A 1 85 ? 6.326 6.594 18.827 1.00 94.06 85 PHE A N 1
ATOM 676 C CA . PHE A 1 85 ? 7.188 5.415 18.755 1.00 94.06 85 PHE A CA 1
ATOM 677 C C . PHE A 1 85 ? 6.980 4.569 17.480 1.00 94.06 85 PHE A C 1
ATOM 679 O O . PHE A 1 85 ? 7.943 4.417 16.728 1.00 94.06 85 PHE A O 1
ATOM 686 N N . PRO A 1 86 ? 5.773 4.042 17.170 1.00 93.88 86 PRO A N 1
ATOM 687 C CA . PRO A 1 86 ? 5.568 3.270 15.943 1.00 93.88 86 PRO A CA 1
ATOM 688 C C . PRO A 1 86 ? 5.742 4.119 14.680 1.00 93.88 86 PRO A C 1
ATOM 690 O O . PRO A 1 86 ? 6.238 3.604 13.683 1.00 93.88 86 PRO A O 1
ATOM 693 N N . ILE A 1 87 ? 5.408 5.415 14.719 1.00 94.38 87 ILE A N 1
ATOM 694 C CA . ILE A 1 87 ? 5.653 6.328 13.593 1.00 94.38 87 ILE A CA 1
ATOM 695 C C . ILE A 1 87 ? 7.154 6.419 13.300 1.00 94.38 87 ILE A C 1
ATOM 697 O O . ILE A 1 87 ? 7.573 6.181 12.170 1.00 94.38 87 ILE A O 1
ATOM 701 N N . ALA A 1 88 ? 7.969 6.714 14.316 1.00 96.69 88 ALA A N 1
ATOM 702 C CA . ALA A 1 88 ? 9.416 6.813 14.165 1.00 96.69 88 ALA A CA 1
ATOM 703 C C . ALA A 1 88 ? 10.019 5.489 13.676 1.00 96.69 88 ALA A C 1
ATOM 705 O O . ALA A 1 88 ? 10.820 5.491 12.744 1.00 96.69 88 ALA A O 1
ATOM 706 N N . LEU A 1 89 ? 9.587 4.359 14.245 1.00 97.38 89 LEU A N 1
ATOM 707 C CA . LEU A 1 89 ? 10.043 3.030 13.837 1.00 97.38 89 LEU A CA 1
ATOM 708 C C . LEU A 1 89 ? 9.749 2.747 12.354 1.00 97.38 89 LEU A C 1
ATOM 710 O O . LEU A 1 89 ? 10.638 2.307 11.627 1.00 97.38 89 LEU A O 1
ATOM 714 N N . LEU A 1 90 ? 8.523 3.017 11.898 1.00 97.38 90 LEU A N 1
ATOM 715 C CA . LEU A 1 90 ? 8.102 2.750 10.521 1.00 97.38 90 LEU A CA 1
ATOM 716 C C . LEU A 1 90 ? 8.756 3.694 9.507 1.00 97.38 90 LEU A C 1
ATOM 718 O O . LEU A 1 90 ? 9.035 3.265 8.390 1.00 97.38 90 LEU A O 1
ATOM 722 N N . ILE A 1 91 ? 9.035 4.945 9.891 1.00 97.62 91 ILE A N 1
ATOM 723 C CA . ILE A 1 91 ? 9.796 5.896 9.066 1.00 97.62 91 ILE A CA 1
ATOM 724 C C . ILE A 1 91 ? 11.253 5.448 8.938 1.00 97.62 91 ILE A C 1
ATOM 726 O O . ILE A 1 91 ? 11.796 5.432 7.838 1.00 97.62 91 ILE A O 1
ATOM 730 N N . ILE A 1 92 ? 11.894 5.059 10.043 1.00 98.12 92 ILE A N 1
ATOM 731 C CA . ILE A 1 92 ? 13.275 4.559 10.013 1.00 98.12 92 ILE A CA 1
ATOM 732 C C . ILE A 1 92 ? 13.363 3.309 9.132 1.00 98.12 92 ILE A C 1
ATOM 734 O O . ILE A 1 92 ? 14.283 3.194 8.324 1.00 98.12 92 ILE A O 1
ATOM 738 N N . PHE A 1 93 ? 12.393 2.398 9.255 1.00 97.94 93 PHE A N 1
ATOM 739 C CA . PHE A 1 93 ? 12.303 1.213 8.408 1.00 97.94 93 PHE A CA 1
ATOM 740 C C . PHE A 1 93 ? 12.122 1.569 6.927 1.00 97.94 93 PHE A C 1
ATOM 742 O O . PHE A 1 93 ? 12.866 1.075 6.086 1.00 97.94 93 PHE A O 1
ATOM 749 N N . SER A 1 94 ? 11.164 2.433 6.580 1.00 97.88 94 SER A N 1
ATOM 750 C CA . SER A 1 94 ? 10.907 2.747 5.172 1.00 97.88 94 SER A CA 1
ATOM 751 C C . SER A 1 94 ? 12.082 3.471 4.520 1.00 97.88 94 SER A C 1
ATOM 753 O O . SER A 1 94 ? 12.466 3.124 3.408 1.00 97.88 94 SER A O 1
ATOM 755 N N . VAL A 1 95 ? 12.703 4.421 5.224 1.00 98.25 95 VAL A N 1
ATOM 756 C CA . VAL A 1 95 ? 13.882 5.142 4.730 1.00 98.25 95 VAL A CA 1
ATOM 757 C C . VAL A 1 95 ? 15.067 4.197 4.552 1.00 98.25 95 VAL A C 1
ATOM 759 O O . VAL A 1 95 ? 15.755 4.287 3.536 1.00 98.25 95 VAL A O 1
ATOM 762 N N . SER A 1 96 ? 15.309 3.276 5.491 1.00 98.06 96 SER A N 1
ATOM 763 C CA . SER A 1 96 ? 16.422 2.329 5.369 1.00 98.06 96 SER A CA 1
ATOM 764 C C . SER A 1 96 ? 16.234 1.379 4.186 1.00 98.06 96 SER A C 1
ATOM 766 O O . SER A 1 96 ? 17.170 1.206 3.404 1.00 98.06 96 SER A O 1
ATOM 768 N N . VAL A 1 97 ? 15.021 0.849 3.988 1.00 97.94 97 VAL A N 1
ATOM 769 C CA . VAL A 1 97 ? 14.679 0.028 2.817 1.00 97.94 97 VAL A CA 1
ATOM 770 C C . VAL A 1 97 ? 14.909 0.814 1.530 1.00 97.94 97 VAL A C 1
ATOM 772 O O . VAL A 1 97 ? 15.576 0.308 0.633 1.00 97.94 97 VAL A O 1
ATOM 775 N N . THR A 1 98 ? 14.443 2.062 1.447 1.00 97.88 98 THR A N 1
ATOM 776 C CA . THR A 1 98 ? 14.631 2.901 0.256 1.00 97.88 98 THR A CA 1
ATOM 777 C C . THR A 1 98 ? 16.104 3.155 -0.046 1.00 97.88 98 THR A C 1
ATOM 779 O O . THR A 1 98 ? 16.526 3.002 -1.189 1.00 97.88 98 THR A O 1
ATOM 782 N N . VAL A 1 99 ? 16.910 3.515 0.957 1.00 98.12 99 VAL A N 1
ATOM 783 C CA . VAL A 1 99 ? 18.343 3.784 0.761 1.00 98.12 99 VAL A CA 1
ATOM 784 C C . VAL A 1 99 ? 19.071 2.538 0.261 1.00 98.12 99 VAL A C 1
ATOM 786 O O . VAL A 1 99 ? 19.797 2.619 -0.729 1.00 98.12 99 VAL A O 1
ATOM 789 N N . VAL A 1 100 ? 18.849 1.385 0.899 1.00 97.81 100 VAL A N 1
ATOM 790 C CA . VAL A 1 100 ? 19.472 0.120 0.481 1.00 97.81 100 VAL A CA 1
ATOM 791 C C . VAL A 1 100 ? 19.002 -0.274 -0.918 1.00 97.81 100 VAL A C 1
ATOM 793 O O . VAL A 1 100 ? 19.818 -0.673 -1.748 1.00 97.81 100 VAL A O 1
ATOM 796 N N . TYR A 1 101 ? 17.712 -0.105 -1.216 1.00 97.38 101 TYR A N 1
ATOM 797 C CA . TYR A 1 101 ? 17.156 -0.476 -2.512 1.00 97.38 101 TYR A CA 1
ATOM 798 C C . TYR A 1 101 ? 17.710 0.376 -3.658 1.00 97.38 101 TYR A C 1
ATOM 800 O O . TYR A 1 101 ? 18.075 -0.163 -4.698 1.00 97.38 101 TYR A O 1
ATOM 808 N N . LEU A 1 102 ? 17.882 1.686 -3.453 1.00 96.56 102 LEU A N 1
ATOM 809 C CA . LEU A 1 102 ? 18.476 2.574 -4.459 1.00 96.56 102 LEU A CA 1
ATOM 810 C C . LEU A 1 102 ? 19.959 2.275 -4.732 1.00 96.56 102 LEU A C 1
ATOM 812 O O . LEU A 1 102 ? 20.442 2.544 -5.835 1.00 96.56 102 LEU A O 1
ATOM 816 N N . GLN A 1 103 ? 20.678 1.734 -3.744 1.00 96.25 103 GLN A N 1
ATOM 817 C CA . GLN A 1 103 ? 22.091 1.370 -3.869 1.00 96.25 103 GLN A CA 1
ATOM 818 C C . GLN A 1 103 ? 22.285 -0.006 -4.510 1.00 96.25 103 GLN A C 1
ATOM 820 O O . GLN A 1 103 ? 23.114 -0.143 -5.408 1.00 96.25 103 GLN A O 1
ATOM 825 N N . TRP A 1 104 ? 21.534 -1.014 -4.056 1.00 93.75 104 TRP A N 1
ATOM 826 C CA . TRP A 1 104 ? 21.707 -2.400 -4.498 1.00 93.75 104 TRP A CA 1
ATOM 827 C C . TRP A 1 104 ? 20.898 -2.717 -5.764 1.00 93.75 104 TRP A C 1
ATOM 829 O O . TRP A 1 104 ? 21.371 -3.461 -6.616 1.00 93.75 104 TRP A O 1
ATOM 839 N N . LYS A 1 105 ? 19.715 -2.114 -5.937 1.00 93.19 105 LYS A N 1
ATOM 840 C CA . LYS A 1 105 ? 18.820 -2.313 -7.095 1.00 93.19 105 LYS A CA 1
ATOM 841 C C . LYS A 1 105 ? 18.415 -3.772 -7.342 1.00 93.19 105 LYS A C 1
ATOM 843 O O . LYS A 1 105 ? 18.071 -4.140 -8.460 1.00 93.19 105 LYS A O 1
ATOM 848 N N . GLU A 1 106 ? 18.464 -4.597 -6.300 1.00 92.62 106 GLU A N 1
ATOM 849 C CA . GLU A 1 106 ? 18.101 -6.009 -6.367 1.00 92.62 106 GLU A CA 1
ATOM 850 C C . GLU A 1 106 ? 16.600 -6.175 -6.060 1.00 92.62 106 GLU A C 1
ATOM 852 O O . GLU A 1 106 ? 16.200 -5.970 -4.909 1.00 92.62 106 GLU A O 1
ATOM 857 N N . PRO A 1 107 ? 15.746 -6.550 -7.031 1.00 91.12 107 PRO A N 1
ATOM 858 C CA . PRO A 1 107 ? 14.292 -6.613 -6.834 1.00 91.12 107 PRO A CA 1
ATOM 859 C C . PRO A 1 107 ? 13.879 -7.625 -5.756 1.00 91.12 107 PRO A C 1
ATOM 861 O O . PRO A 1 107 ? 12.896 -7.417 -5.044 1.00 91.12 107 PRO A O 1
ATOM 864 N N . VAL A 1 108 ? 14.661 -8.693 -5.562 1.00 95.62 108 VAL A N 1
ATOM 865 C CA . VAL A 1 108 ? 14.407 -9.687 -4.507 1.00 95.62 108 VAL A CA 1
ATOM 866 C C . VAL A 1 108 ? 14.490 -9.058 -3.112 1.00 95.62 108 VAL A C 1
ATOM 868 O O . VAL A 1 108 ? 13.712 -9.417 -2.229 1.00 95.62 108 VAL A O 1
ATOM 871 N N . PHE A 1 109 ? 15.380 -8.082 -2.898 1.00 96.75 109 PHE A N 1
ATOM 872 C CA . PHE A 1 109 ? 15.465 -7.376 -1.617 1.00 96.75 109 PHE A CA 1
ATOM 873 C C . PHE A 1 109 ? 14.153 -6.650 -1.295 1.00 96.75 109 PHE A C 1
ATOM 875 O O . PHE A 1 109 ? 13.624 -6.800 -0.190 1.00 96.75 109 PHE A O 1
ATOM 882 N N . HIS A 1 110 ? 13.595 -5.915 -2.265 1.00 96.19 110 HIS A N 1
ATOM 883 C CA . HIS A 1 110 ? 12.302 -5.245 -2.105 1.00 96.19 110 HIS A CA 1
ATOM 884 C C . HIS A 1 110 ? 11.191 -6.248 -1.782 1.00 96.19 110 HIS A C 1
ATOM 886 O O . HIS A 1 110 ? 10.475 -6.057 -0.797 1.00 96.19 110 HIS A O 1
ATOM 892 N N . GLN A 1 111 ? 11.105 -7.349 -2.534 1.00 96.75 111 GLN A N 1
ATOM 893 C CA . GLN A 1 111 ? 10.086 -8.385 -2.336 1.00 96.75 111 GLN A CA 1
ATOM 894 C C . GLN A 1 111 ? 10.125 -8.971 -0.919 1.00 96.75 111 GLN A C 1
ATOM 896 O O . GLN A 1 111 ? 9.079 -9.143 -0.291 1.00 96.75 111 GLN A O 1
ATOM 901 N N . VAL A 1 112 ? 11.321 -9.236 -0.383 1.00 98.00 112 VAL A N 1
ATOM 902 C CA . VAL A 1 112 ? 11.490 -9.764 0.979 1.00 98.00 112 VAL A CA 1
ATOM 903 C C . VAL A 1 112 ? 11.068 -8.732 2.030 1.00 98.00 112 VAL A C 1
ATOM 905 O O . VAL A 1 112 ? 10.345 -9.076 2.966 1.00 98.00 112 VAL A O 1
ATOM 908 N N . MET A 1 113 ? 11.469 -7.465 1.880 1.00 98.19 113 MET A N 1
ATOM 909 C CA . MET A 1 113 ? 11.089 -6.397 2.818 1.00 98.19 113 MET A CA 1
ATOM 910 C C . MET A 1 113 ? 9.581 -6.121 2.796 1.00 98.19 113 MET A C 1
ATOM 912 O O . MET A 1 113 ? 8.952 -5.997 3.850 1.00 98.19 113 MET A O 1
ATOM 916 N N . TYR A 1 114 ? 8.984 -6.077 1.604 1.00 98.12 114 TYR A N 1
ATOM 917 C CA . TYR A 1 114 ? 7.542 -5.943 1.428 1.00 98.12 114 TYR A CA 1
ATOM 918 C C . TYR A 1 114 ? 6.793 -7.141 2.025 1.00 98.12 114 TYR A C 1
ATOM 920 O O . TYR A 1 114 ? 5.856 -6.962 2.805 1.00 98.12 114 TYR A O 1
ATOM 928 N N . GLY A 1 115 ? 7.253 -8.365 1.748 1.00 98.06 115 GLY A N 1
ATOM 929 C CA . GLY A 1 115 ? 6.691 -9.593 2.307 1.00 98.06 115 GLY A CA 1
ATOM 930 C C . GLY A 1 115 ? 6.726 -9.624 3.837 1.00 98.06 115 GLY A C 1
ATOM 931 O O . GLY A 1 115 ? 5.748 -10.030 4.464 1.00 98.06 115 GLY A O 1
ATOM 932 N N . ALA A 1 116 ? 7.799 -9.125 4.458 1.00 98.00 116 ALA A N 1
ATOM 933 C CA . ALA A 1 116 ? 7.894 -9.009 5.913 1.00 98.00 116 ALA A CA 1
ATOM 934 C C . ALA A 1 116 ? 6.855 -8.030 6.496 1.00 98.00 116 ALA A C 1
ATOM 936 O O . ALA A 1 116 ? 6.210 -8.339 7.504 1.00 98.00 116 ALA A O 1
ATOM 937 N N . LEU A 1 117 ? 6.638 -6.876 5.851 1.00 98.00 117 LEU A N 1
ATOM 938 C CA . LEU A 1 117 ? 5.586 -5.932 6.247 1.00 98.00 117 LEU A CA 1
ATOM 939 C C . LEU A 1 117 ? 4.186 -6.543 6.106 1.00 98.00 117 LEU A C 1
ATOM 941 O O . LEU A 1 117 ? 3.370 -6.431 7.024 1.00 98.00 117 LEU A O 1
ATOM 945 N N . VAL A 1 118 ? 3.914 -7.224 4.991 1.00 98.25 118 VAL A N 1
ATOM 946 C CA . VAL A 1 118 ? 2.639 -7.921 4.769 1.00 98.25 118 VAL A CA 1
ATOM 947 C C . VAL A 1 118 ? 2.434 -9.022 5.809 1.00 98.25 118 VAL A C 1
ATOM 949 O O . VAL A 1 118 ? 1.342 -9.139 6.361 1.00 98.25 118 VAL A O 1
ATOM 952 N N . ALA A 1 119 ? 3.471 -9.786 6.158 1.00 97.94 119 ALA A N 1
ATOM 953 C CA . ALA A 1 119 ? 3.386 -10.795 7.210 1.00 97.94 119 ALA A CA 1
ATOM 954 C C . ALA A 1 119 ? 3.009 -10.172 8.565 1.00 97.94 119 ALA A C 1
ATOM 956 O O . ALA A 1 119 ? 2.119 -10.680 9.247 1.00 97.94 119 ALA A O 1
ATOM 957 N N . CYS A 1 120 ? 3.622 -9.040 8.933 1.00 97.50 120 CYS A N 1
ATOM 958 C CA . CYS A 1 120 ? 3.265 -8.277 10.134 1.00 97.50 120 CYS A CA 1
ATOM 959 C C . CYS A 1 120 ? 1.784 -7.853 10.125 1.00 97.50 120 CYS A C 1
ATOM 961 O O . CYS A 1 120 ? 1.050 -8.084 11.092 1.00 97.50 120 CYS A O 1
ATOM 963 N N . LEU A 1 121 ? 1.320 -7.312 8.995 1.00 98.00 121 LEU A N 1
ATOM 964 C CA . LEU A 1 121 ? -0.070 -6.911 8.784 1.00 98.00 121 LEU A CA 1
ATOM 965 C C . LEU A 1 121 ? -1.046 -8.091 8.944 1.00 98.00 121 LEU A C 1
ATOM 967 O O . LEU A 1 121 ? -2.055 -7.984 9.647 1.00 98.00 121 LEU A O 1
ATOM 971 N N . VAL A 1 122 ? -0.739 -9.228 8.315 1.00 98.06 122 VAL A N 1
ATOM 972 C CA . VAL A 1 122 ? -1.570 -10.440 8.338 1.00 98.06 122 VAL A CA 1
ATOM 973 C C . VAL A 1 122 ? -1.612 -11.042 9.738 1.00 98.06 122 VAL A C 1
ATOM 975 O O . VAL A 1 122 ? -2.700 -11.339 10.229 1.00 98.06 122 VAL A O 1
ATOM 978 N N . MET A 1 123 ? -0.472 -11.157 10.425 1.00 97.75 123 MET A N 1
ATOM 979 C CA . MET A 1 123 ? -0.423 -11.651 11.806 1.00 97.75 123 MET A CA 1
ATOM 980 C C . MET A 1 123 ? -1.301 -10.806 12.732 1.00 97.75 123 MET A C 1
ATOM 982 O O . MET A 1 123 ? -2.100 -11.348 13.501 1.00 97.75 123 MET A O 1
ATOM 986 N N . ARG A 1 124 ? -1.215 -9.472 12.625 1.00 97.38 124 ARG A N 1
ATOM 987 C CA . ARG A 1 124 ? -2.056 -8.569 13.418 1.00 97.38 124 ARG A CA 1
ATOM 988 C C . ARG A 1 124 ? -3.537 -8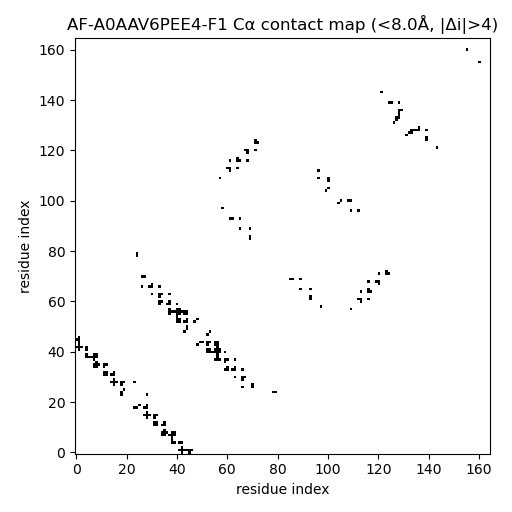.706 13.066 1.00 97.38 124 ARG A C 1
ATOM 990 O O . ARG A 1 124 ? -4.369 -8.740 13.970 1.00 97.38 124 ARG A O 1
ATOM 997 N N . SER A 1 125 ? -3.864 -8.836 11.783 1.00 97.75 125 SER A N 1
ATOM 998 C CA . SER A 1 125 ? -5.241 -9.033 11.316 1.00 97.75 125 SER A CA 1
ATOM 999 C C . SER A 1 125 ? -5.841 -10.336 11.853 1.00 97.75 125 SER A C 1
ATOM 1001 O O . SER A 1 125 ? -6.943 -10.323 12.403 1.00 97.75 125 SER A O 1
ATOM 1003 N N . ILE A 1 126 ? -5.088 -11.443 11.793 1.00 97.88 126 ILE A N 1
ATOM 1004 C CA . ILE A 1 126 ? -5.492 -12.748 12.338 1.00 97.88 126 ILE A CA 1
ATOM 1005 C C . ILE A 1 126 ? -5.725 -12.652 13.847 1.00 97.88 126 ILE A C 1
ATOM 1007 O O . ILE A 1 126 ? -6.732 -13.163 14.341 1.00 97.88 126 ILE A O 1
ATOM 1011 N N . PHE A 1 127 ? -4.844 -11.967 14.583 1.00 97.81 127 PHE A N 1
ATOM 1012 C CA . PHE A 1 127 ? -5.029 -11.743 16.017 1.00 97.81 127 PHE A CA 1
ATOM 1013 C C . PHE A 1 127 ? -6.364 -11.038 16.307 1.00 97.81 127 PHE A C 1
ATOM 1015 O O . PHE A 1 127 ? -7.139 -11.517 17.136 1.00 97.81 127 PHE A O 1
ATOM 1022 N N . ILE A 1 128 ? -6.667 -9.950 15.589 1.00 97.81 128 ILE A N 1
ATOM 1023 C CA . ILE A 1 128 ? -7.901 -9.173 15.779 1.00 97.81 128 ILE A CA 1
ATOM 1024 C C . ILE A 1 128 ? -9.139 -10.039 15.517 1.00 97.81 128 ILE A C 1
ATOM 1026 O O . ILE A 1 128 ? -10.036 -10.078 16.356 1.00 97.81 128 ILE A O 1
ATOM 1030 N N . VAL A 1 129 ? -9.195 -10.773 14.402 1.00 98.06 129 VAL A N 1
ATOM 1031 C CA . VAL A 1 129 ? -10.388 -11.573 14.052 1.00 98.06 129 VAL A CA 1
ATOM 1032 C C . VAL A 1 129 ? -10.519 -12.878 14.841 1.00 98.06 129 VAL A C 1
ATOM 1034 O O . VAL A 1 129 ? -11.593 -13.485 14.883 1.00 98.06 129 VAL A O 1
ATOM 1037 N N . THR A 1 130 ? -9.439 -13.342 15.464 1.00 97.50 130 THR A N 1
ATOM 1038 C CA . THR A 1 130 ? -9.475 -14.541 16.309 1.00 97.50 130 THR A CA 1
ATOM 1039 C C . THR A 1 130 ? -9.923 -14.191 17.721 1.00 97.50 130 THR A C 1
ATOM 1041 O O . THR A 1 130 ? -10.797 -14.875 18.251 1.00 97.50 130 THR A O 1
ATOM 1044 N N . TRP A 1 131 ? -9.370 -13.117 18.297 1.00 97.50 131 TRP A N 1
ATOM 1045 C CA . TRP A 1 131 ? -9.467 -12.834 19.732 1.00 97.50 131 TRP A CA 1
ATOM 1046 C C . TRP A 1 131 ? -10.317 -11.618 20.099 1.00 97.50 131 TRP A C 1
ATOM 1048 O O . TRP A 1 131 ? -10.786 -11.553 21.230 1.00 97.50 131 TRP A O 1
ATOM 1058 N N . VAL A 1 132 ? -10.516 -10.661 19.187 1.00 97.19 132 VAL A N 1
ATOM 1059 C CA . VAL A 1 132 ? -11.180 -9.385 19.508 1.00 97.19 132 VAL A CA 1
ATOM 1060 C C . VAL A 1 132 ? -12.526 -9.258 18.799 1.00 97.19 132 VAL A C 1
ATOM 1062 O O . VAL A 1 132 ? -13.557 -9.147 19.455 1.00 97.19 132 VAL A O 1
ATOM 1065 N N . TYR A 1 133 ? -12.538 -9.339 17.465 1.00 97.12 133 TYR A N 1
ATOM 1066 C CA . TYR A 1 133 ? -13.722 -9.105 16.631 1.00 97.12 133 TYR A CA 1
ATOM 1067 C C . TYR A 1 133 ? -13.978 -10.260 15.644 1.00 97.12 133 TYR A C 1
ATOM 1069 O O . TYR A 1 133 ? -13.698 -10.138 14.447 1.00 97.12 133 TYR A O 1
ATOM 1077 N N . PRO A 1 134 ? -14.546 -11.394 16.106 1.00 96.69 134 PRO A N 1
ATOM 1078 C CA . PRO A 1 134 ? -14.791 -12.573 15.268 1.00 96.69 134 PRO A CA 1
ATOM 1079 C C . PRO A 1 134 ? -15.710 -12.347 14.065 1.00 96.69 134 PRO A C 1
ATOM 1081 O O . PRO A 1 134 ? -15.611 -13.070 13.075 1.00 96.69 134 PRO A O 1
ATOM 1084 N N . TRP A 1 135 ? -16.584 -11.339 14.107 1.00 97.56 135 TRP A N 1
ATOM 1085 C CA . TRP A 1 135 ? -17.468 -11.009 12.984 1.00 97.56 135 TRP A CA 1
ATOM 1086 C C . TRP A 1 135 ? -16.716 -10.482 11.752 1.00 97.56 135 TRP A C 1
ATOM 1088 O O . TRP A 1 135 ? -17.253 -10.533 10.650 1.00 97.56 135 TRP A O 1
ATOM 1098 N N . LEU A 1 136 ? -15.464 -10.030 11.901 1.00 97.75 136 LEU A N 1
ATOM 1099 C CA . LEU A 1 136 ? -14.615 -9.591 10.787 1.00 97.75 136 LEU A CA 1
ATOM 1100 C C . LEU A 1 136 ? -13.933 -10.755 10.043 1.00 97.75 136 LEU A C 1
ATOM 1102 O O . LEU A 1 136 ? -13.268 -10.522 9.032 1.00 97.75 136 LEU A O 1
ATOM 1106 N N . ARG A 1 137 ? -14.090 -12.010 10.498 1.00 97.12 137 ARG A N 1
ATOM 1107 C CA . ARG A 1 137 ? -13.468 -13.193 9.869 1.00 97.12 137 ARG A CA 1
ATOM 1108 C C . ARG A 1 137 ? -13.768 -13.325 8.371 1.00 97.12 137 ARG A C 1
ATOM 1110 O O . ARG A 1 137 ? -12.806 -13.524 7.631 1.00 97.12 137 ARG A O 1
ATOM 1117 N N . PRO A 1 138 ? -15.023 -13.190 7.885 1.00 98.19 138 PRO A N 1
ATOM 1118 C CA . PRO A 1 138 ? -15.299 -13.321 6.456 1.00 98.19 138 PRO A CA 1
ATOM 1119 C C . PRO A 1 138 ? -14.530 -12.287 5.630 1.00 98.19 138 PRO A C 1
ATOM 1121 O O . PRO A 1 138 ? -13.920 -12.641 4.626 1.00 98.19 138 PRO A O 1
ATOM 1124 N N . LEU A 1 139 ? -14.484 -11.033 6.089 1.00 97.75 139 LEU A N 1
ATOM 1125 C CA . LEU A 1 139 ? -13.764 -9.955 5.412 1.00 97.75 139 LEU A CA 1
ATOM 1126 C C . LEU A 1 139 ? -12.248 -10.203 5.407 1.00 97.75 139 LEU A C 1
ATOM 1128 O O . LEU A 1 139 ? -11.613 -10.120 4.358 1.00 97.75 139 LEU A O 1
ATOM 1132 N N . CYS A 1 140 ? -11.675 -10.557 6.561 1.00 97.56 140 CYS A N 1
ATOM 1133 C CA . CYS A 1 140 ? -10.243 -10.817 6.700 1.00 97.56 140 CYS A CA 1
ATOM 1134 C C . CYS A 1 140 ? -9.782 -11.999 5.837 1.00 97.56 140 CYS A C 1
ATOM 1136 O O . CYS A 1 140 ? -8.794 -11.878 5.116 1.00 97.56 140 CYS A O 1
ATOM 1138 N N . TYR A 1 141 ? -10.488 -13.133 5.880 1.00 96.69 141 TYR A N 1
ATOM 1139 C CA . TYR A 1 141 ? -10.093 -14.317 5.113 1.00 96.69 141 TYR A CA 1
ATOM 1140 C C . TYR A 1 141 ? -10.378 -14.178 3.616 1.00 96.69 141 TYR A C 1
ATOM 1142 O O . TYR A 1 141 ? -9.605 -14.700 2.818 1.00 96.69 141 TYR A O 1
ATOM 1150 N N . THR A 1 142 ? -11.414 -13.431 3.220 1.00 98.25 142 THR A N 1
ATOM 1151 C CA . THR A 1 142 ? -11.642 -13.097 1.803 1.00 98.25 142 THR A CA 1
ATOM 1152 C C . THR A 1 142 ? -10.520 -12.206 1.272 1.00 98.25 142 THR A C 1
ATOM 1154 O O . THR A 1 142 ? -9.959 -12.499 0.221 1.00 98.25 142 THR A O 1
ATOM 1157 N N . SER A 1 143 ? -10.139 -11.167 2.026 1.00 97.69 143 SER A N 1
ATOM 1158 C CA . SER A 1 143 ? -9.012 -10.291 1.682 1.00 97.69 143 SER A CA 1
ATOM 1159 C C . SER A 1 143 ? -7.706 -11.081 1.539 1.00 97.69 143 SER A C 1
ATOM 1161 O O . SER A 1 143 ? -7.050 -11.011 0.500 1.00 97.69 143 SER A O 1
ATOM 1163 N N . LEU A 1 144 ? -7.376 -11.919 2.530 1.00 97.62 144 LEU A N 1
ATOM 1164 C CA . LEU A 1 144 ? -6.185 -12.771 2.492 1.00 97.62 144 LEU A CA 1
ATOM 1165 C C . LEU A 1 144 ? -6.222 -13.765 1.321 1.00 97.62 144 LEU A C 1
ATOM 1167 O O . LEU A 1 144 ? -5.216 -13.943 0.641 1.00 97.62 144 LEU A O 1
ATOM 1171 N N . GLY A 1 145 ? -7.373 -14.390 1.065 1.00 98.31 145 GLY A N 1
ATOM 1172 C CA . GLY A 1 145 ? -7.544 -15.342 -0.031 1.00 98.31 145 GLY A CA 1
ATOM 1173 C C . GLY A 1 145 ? -7.319 -14.708 -1.403 1.00 98.31 145 GLY A C 1
ATOM 1174 O O . GLY A 1 145 ? -6.570 -15.253 -2.210 1.00 98.31 145 GLY A O 1
ATOM 1175 N N . ILE A 1 146 ? -7.906 -13.533 -1.654 1.00 97.94 146 ILE A N 1
ATOM 1176 C CA . ILE A 1 146 ? -7.725 -12.799 -2.916 1.00 97.94 146 ILE A CA 1
ATOM 1177 C C . ILE A 1 146 ? -6.275 -12.321 -3.064 1.00 97.94 146 ILE A C 1
ATOM 1179 O O . ILE A 1 146 ? -5.706 -12.440 -4.147 1.00 97.94 146 ILE A O 1
ATOM 1183 N N . PHE A 1 147 ? -5.653 -11.836 -1.985 1.00 97.06 147 PHE A N 1
ATOM 1184 C CA . PHE A 1 147 ? -4.250 -11.421 -2.002 1.00 97.06 147 PHE A CA 1
ATOM 1185 C C . PHE A 1 147 ? -3.311 -12.585 -2.362 1.00 97.06 147 PHE A C 1
ATOM 1187 O O . PHE A 1 147 ? -2.472 -12.453 -3.252 1.00 97.06 147 PHE A O 1
ATOM 1194 N N . LEU A 1 148 ? -3.485 -13.749 -1.724 1.00 97.62 148 LEU A N 1
ATOM 1195 C CA . LEU A 1 148 ? -2.687 -14.946 -2.012 1.00 97.62 148 LEU A CA 1
ATOM 1196 C C . LEU A 1 148 ? -2.939 -15.490 -3.421 1.00 97.62 148 LEU A C 1
ATOM 1198 O O . LEU A 1 148 ? -1.998 -15.941 -4.070 1.00 97.62 148 LEU A O 1
ATOM 1202 N N . LEU A 1 149 ? -4.178 -15.418 -3.914 1.00 97.88 149 LEU A N 1
ATOM 1203 C CA . LEU A 1 149 ? -4.490 -15.761 -5.300 1.00 97.88 149 LEU A CA 1
ATOM 1204 C C . LEU A 1 149 ? -3.750 -14.837 -6.276 1.00 97.88 149 LEU A C 1
ATOM 1206 O O . LEU A 1 149 ? -3.155 -15.322 -7.233 1.00 97.88 149 LEU A O 1
ATOM 1210 N N . GLY A 1 150 ? -3.729 -13.527 -6.016 1.00 96.00 150 GLY A N 1
ATOM 1211 C CA . GLY A 1 150 ? -2.946 -12.572 -6.803 1.00 96.00 150 GLY A CA 1
ATOM 1212 C C . GLY A 1 150 ? -1.451 -12.905 -6.804 1.00 96.00 150 GLY A C 1
ATOM 1213 O O . GLY A 1 150 ? -0.831 -12.952 -7.863 1.00 96.00 150 GLY A O 1
ATOM 1214 N N . PHE A 1 151 ? -0.887 -13.227 -5.636 1.00 95.31 151 PHE A N 1
ATOM 1215 C CA . PHE A 1 151 ? 0.513 -13.645 -5.515 1.00 95.31 151 PHE A CA 1
ATOM 1216 C C . PHE A 1 151 ? 0.813 -14.963 -6.251 1.00 95.31 151 PHE A C 1
ATOM 1218 O O . PHE A 1 151 ? 1.870 -15.110 -6.867 1.00 95.31 151 PHE A O 1
ATOM 1225 N N . LEU A 1 152 ? -0.120 -15.920 -6.234 1.00 96.81 152 LEU A N 1
ATOM 1226 C CA . LEU A 1 152 ? -0.012 -17.157 -7.007 1.00 96.81 152 LEU A CA 1
ATOM 1227 C C . LEU A 1 152 ? 0.012 -16.866 -8.512 1.00 96.81 152 LEU A C 1
ATOM 1229 O O . LEU A 1 152 ? 0.889 -17.369 -9.209 1.00 96.81 152 LEU A O 1
ATOM 1233 N N . LEU A 1 153 ? -0.913 -16.035 -9.003 1.00 95.50 153 LEU A N 1
ATOM 1234 C CA . LEU A 1 153 ? -0.965 -15.638 -10.414 1.00 95.50 153 LEU A CA 1
ATOM 1235 C C . LEU A 1 153 ? 0.319 -14.918 -10.850 1.00 95.50 153 LEU A C 1
ATOM 1237 O O . LEU A 1 153 ? 0.830 -15.198 -11.929 1.00 95.50 153 LEU A O 1
ATOM 1241 N N . TRP A 1 154 ? 0.882 -14.066 -9.989 1.00 94.12 154 TRP A N 1
ATOM 1242 C CA . TRP A 1 154 ? 2.169 -13.410 -10.234 1.00 94.12 154 TRP A CA 1
ATOM 1243 C C . TRP A 1 154 ? 3.322 -14.416 -10.385 1.00 94.12 154 TRP A C 1
ATOM 1245 O O . TRP A 1 154 ? 4.138 -14.286 -11.293 1.00 94.12 154 TRP A O 1
ATOM 1255 N N . ASN A 1 155 ? 3.387 -15.458 -9.548 1.00 93.38 155 ASN A N 1
ATOM 1256 C CA . ASN A 1 155 ? 4.404 -16.508 -9.702 1.00 93.38 155 ASN A CA 1
ATOM 1257 C C . ASN A 1 155 ? 4.188 -17.341 -10.972 1.00 93.38 155 ASN A C 1
ATOM 1259 O O . ASN A 1 155 ? 5.162 -17.729 -11.613 1.00 93.38 155 ASN A O 1
ATOM 1263 N N . ILE A 1 156 ? 2.931 -17.610 -11.342 1.00 93.81 156 ILE A N 1
ATOM 1264 C CA . ILE A 1 156 ? 2.620 -18.330 -12.582 1.00 93.81 156 ILE A CA 1
ATOM 1265 C C . ILE A 1 156 ? 3.152 -17.553 -13.789 1.00 93.81 156 ILE A C 1
ATOM 1267 O O . ILE A 1 156 ? 3.824 -18.143 -14.631 1.00 93.81 156 ILE A O 1
ATOM 1271 N N . ASP A 1 157 ? 2.908 -16.243 -13.832 1.00 91.38 157 ASP A N 1
ATOM 1272 C CA . ASP A 1 157 ? 3.378 -15.370 -14.910 1.00 91.38 157 ASP A CA 1
ATOM 1273 C C . ASP A 1 157 ? 4.916 -15.361 -15.006 1.00 91.38 157 ASP A C 1
ATOM 1275 O O . ASP A 1 157 ? 5.471 -15.560 -16.081 1.00 91.38 157 ASP A O 1
ATOM 1279 N N . ASN A 1 158 ? 5.620 -15.260 -13.872 1.00 88.50 158 ASN A N 1
ATOM 1280 C CA . ASN A 1 158 ? 7.089 -15.237 -13.853 1.00 88.50 158 ASN A CA 1
ATOM 1281 C C . ASN A 1 158 ? 7.757 -16.580 -14.205 1.00 88.50 158 ASN A C 1
ATOM 1283 O O . ASN A 1 158 ? 8.864 -16.588 -14.744 1.00 88.50 158 ASN A O 1
ATOM 1287 N N . ILE A 1 159 ? 7.148 -17.714 -13.840 1.00 90.69 159 ILE A N 1
ATOM 1288 C CA . ILE A 1 159 ? 7.771 -19.043 -13.988 1.00 90.69 159 ILE A CA 1
ATOM 1289 C C . ILE A 1 159 ? 7.384 -19.708 -15.311 1.00 90.69 159 ILE A C 1
ATOM 1291 O O . ILE A 1 159 ? 8.225 -20.369 -15.915 1.00 90.69 159 ILE A O 1
ATOM 1295 N N . PHE A 1 160 ? 6.127 -19.566 -15.743 1.00 89.62 160 PHE A N 1
ATOM 1296 C CA . PHE A 1 160 ? 5.568 -20.319 -16.871 1.00 89.62 160 PHE A CA 1
ATOM 1297 C C . PHE A 1 160 ? 5.366 -19.484 -18.143 1.00 89.62 160 PHE A C 1
ATOM 1299 O O . PHE A 1 160 ? 4.906 -20.031 -19.146 1.00 89.62 160 PHE A O 1
ATOM 1306 N N . CYS A 1 161 ? 5.680 -18.183 -18.140 1.00 85.00 161 CYS A N 1
ATOM 1307 C CA . CYS A 1 161 ? 5.624 -17.368 -19.352 1.00 85.00 161 CYS A CA 1
ATOM 1308 C C . CYS A 1 161 ? 7.001 -17.249 -20.023 1.00 85.00 161 CYS A C 1
ATOM 1310 O O . CYS A 1 161 ? 7.801 -16.375 -19.697 1.00 85.00 161 CYS A O 1
ATOM 1312 N N . ASP A 1 162 ? 7.260 -18.099 -21.020 1.00 76.69 162 ASP A N 1
ATOM 1313 C CA . ASP A 1 162 ? 8.523 -18.079 -21.778 1.00 76.69 162 ASP A CA 1
ATOM 1314 C C . ASP A 1 162 ? 8.604 -16.934 -22.806 1.00 76.69 162 ASP A C 1
ATOM 1316 O O . ASP A 1 162 ? 9.683 -16.590 -23.276 1.00 76.69 162 ASP A O 1
ATOM 1320 N N . SER A 1 163 ? 7.468 -16.339 -23.191 1.00 75.19 163 SER A N 1
ATOM 1321 C CA . SER A 1 163 ? 7.395 -15.331 -24.268 1.00 75.19 163 SER A CA 1
ATOM 1322 C C . SER A 1 163 ? 7.703 -13.894 -23.825 1.00 75.19 163 SER A C 1
ATOM 1324 O O . SER A 1 163 ? 7.743 -13.000 -24.667 1.00 75.19 163 SER A O 1
ATOM 1326 N N . LEU A 1 164 ? 7.881 -13.663 -22.522 1.00 59.47 164 LEU A N 1
ATOM 1327 C CA . LEU A 1 164 ? 8.095 -12.345 -21.908 1.00 59.47 164 LEU A CA 1
ATOM 1328 C C . LEU A 1 164 ? 9.491 -12.191 -21.275 1.00 59.47 164 LEU A C 1
ATOM 1330 O O . LEU A 1 164 ? 9.753 -11.161 -20.654 1.00 59.47 164 LEU A O 1
ATOM 1334 N N . ARG A 1 165 ? 10.363 -13.199 -21.416 1.00 45.88 165 ARG A N 1
ATOM 1335 C CA . ARG A 1 165 ? 11.672 -13.269 -20.755 1.00 45.88 165 ARG A CA 1
ATOM 1336 C C . ARG A 1 165 ? 12.828 -12.815 -21.640 1.00 45.88 165 ARG A C 1
ATOM 1338 O O . ARG A 1 165 ? 12.824 -13.159 -22.842 1.00 45.88 165 ARG A O 1
#

Solvent-accessible surface area (backbone atoms only — not comparable to full-atom values): 8835 Å² total; per-residue (Å²): 113,32,77,71,24,51,70,35,29,54,57,24,48,54,49,22,54,49,38,55,73,71,67,53,64,66,68,58,30,51,35,22,47,25,45,20,46,23,18,51,15,38,26,51,14,61,70,65,73,39,70,75,30,41,50,41,21,57,51,36,49,47,52,25,48,43,45,46,40,51,52,67,74,52,65,85,54,66,86,92,66,81,63,64,65,66,52,51,52,46,50,54,49,47,53,51,52,51,55,52,42,73,72,68,66,50,68,67,59,54,53,54,57,43,49,52,53,51,48,54,43,48,54,53,49,52,49,40,28,71,76,74,42,58,86,46,37,67,61,54,52,49,52,51,50,53,52,51,51,51,55,50,52,52,51,47,52,72,74,72,45,77,89,81,111

Foldseek 3Di:
DQVVLVVQAPVLVVQLVVCVVVVHDVLSNLLSVLSNQLSVLVNVCVVPVDPVSVCSNLLSLLVSLLSLLVCLVCVPPDGPDDDVVSVVVSVVLSVVLSVVCVVVVDVVSSVVSSVVSVVSNLVSLCCCCVPPNVVCVVVSVVVVVVVVVVVVVVVCCVPVPPPPD

Secondary structure (DSSP, 8-state):
--GGGHHHHHHHHHHHHHHHHTT--HHHHHHHHHHHHHHHHHHHHHHH--HHHHHHHHHHHHHHHHHHHHHHHSTTSPTT---HHHHHHHHHHHHHHHHHHHHH--HHHHHHHHHHHHHHHHHHHHHIIIII-GGGHHHHHHHHHHHHHHHHHHHHHHHH-GGG-

Nearest PDB structures (foldseek):
  6yxh-assembly1_A  TM=9.838E-01  e=4.072E-15  Homo sapiens
  8jcw-assembly1_3  TM=6.609E-01  e=5.103E+00  Homo sapiens

pLDDT: mean 95.3, std 6.46, range [45.88, 98.5]

Organism: Solea senegalensis (NCBI:txid28829)

Sequence (165 aa):
NTVSNLIMILPPICGAIQTYRDGLEFRYICSFLGLAAVGVGSWFFHMTLLYEMQLLDELPMIYSTCVFVYCLYECFKQENSISLFPIALLIIFSVSVTVVYLQWKEPVFHQVMYGALVACLVMRSIFIVTWVYPWLRPLCYTSLGIFLLGFLLWNIDNIFCDSLR

InterPro domains:
  IPR008901 Alkaline ceramidase [PF05875] (1-163)
  IPR008901 Alkaline ceramidase [PTHR46187] (1-165)